Protein AF-A0A0S8JSW6-F1 (afdb_monomer_lite)

Sequence (118 aa):
MYSIARHIWLKHLRNQRFEGQKIQDQQSFIELKDEPFKVSNEDLKMSLYQKYFKQLPEDCQNILKLTARDIPQKEIAQALDFKSENYVKKRKHNCKEKLIEMIKQDPQYPDLWDEPDT

Radius of gyration: 32.46 Å; chains: 1; bounding box: 47×32×97 Å

Structure (mmCIF, N/CA/C/O backbone):
data_AF-A0A0S8JSW6-F1
#
_entry.id   AF-A0A0S8JSW6-F1
#
loop_
_atom_site.group_PDB
_atom_site.id
_atom_site.type_symbol
_atom_site.label_atom_id
_atom_site.label_alt_id
_atom_site.label_comp_id
_atom_site.label_asym_id
_atom_site.label_entity_id
_atom_site.label_seq_id
_atom_site.pdbx_PDB_ins_code
_atom_site.Cartn_x
_atom_site.Cartn_y
_atom_site.Cartn_z
_atom_site.occupancy
_atom_site.B_iso_or_equiv
_atom_site.auth_seq_id
_atom_site.auth_comp_id
_atom_site.auth_asym_id
_atom_site.auth_atom_id
_atom_site.pdbx_PDB_model_num
ATOM 1 N N . MET A 1 1 ? -25.835 20.555 -80.302 1.00 60.81 1 MET A N 1
ATOM 2 C CA . MET A 1 1 ? -24.422 20.113 -80.247 1.00 60.81 1 MET A CA 1
ATOM 3 C C . MET A 1 1 ? -24.064 19.663 -78.825 1.00 60.81 1 MET A C 1
ATOM 5 O O . MET A 1 1 ? -23.416 20.398 -78.102 1.00 60.81 1 MET A O 1
ATOM 9 N N . TYR A 1 2 ? -24.490 18.467 -78.403 1.00 65.88 2 TYR A N 1
ATOM 10 C CA . TYR A 1 2 ? -24.131 17.888 -77.085 1.00 65.88 2 TYR A CA 1
ATOM 11 C C . TYR A 1 2 ? -23.403 16.542 -77.218 1.00 65.88 2 TYR A C 1
ATOM 13 O O . TYR A 1 2 ? -22.759 16.053 -76.292 1.00 65.88 2 TYR A O 1
ATOM 21 N N . SER A 1 3 ? -23.459 15.957 -78.415 1.00 67.75 3 SER A N 1
ATOM 22 C CA . SER A 1 3 ? -22.883 14.658 -78.735 1.00 67.75 3 SER A CA 1
ATOM 23 C C . SER A 1 3 ? -21.356 14.676 -78.677 1.00 67.75 3 SER A C 1
ATOM 25 O O . SER A 1 3 ? -20.759 13.705 -78.235 1.00 67.75 3 SER A O 1
ATOM 27 N N . ILE A 1 4 ? -20.711 15.778 -79.069 1.00 75.75 4 ILE A N 1
ATOM 28 C CA . ILE A 1 4 ? -19.242 15.883 -79.098 1.00 75.75 4 ILE A CA 1
ATOM 29 C C . ILE A 1 4 ? -18.679 15.918 -77.670 1.00 75.75 4 ILE A C 1
ATOM 31 O O . ILE A 1 4 ? -17.784 15.142 -77.346 1.00 75.75 4 ILE A O 1
ATOM 35 N N . ALA A 1 5 ? -19.275 16.727 -76.788 1.00 76.62 5 ALA A N 1
ATOM 36 C CA . ALA A 1 5 ? -18.885 16.803 -75.379 1.00 76.62 5 ALA A CA 1
ATOM 37 C C . ALA A 1 5 ? -19.036 15.448 -74.666 1.00 76.62 5 ALA A C 1
ATOM 39 O O . ALA A 1 5 ? -18.131 15.007 -73.959 1.00 76.62 5 ALA A O 1
ATOM 40 N N . ARG A 1 6 ? -20.139 14.730 -74.928 1.00 81.25 6 ARG A N 1
ATOM 41 C CA . ARG A 1 6 ? -20.370 13.387 -74.377 1.00 81.25 6 ARG A CA 1
ATOM 42 C C . ARG A 1 6 ? -19.334 12.369 -74.861 1.00 81.25 6 ARG A C 1
ATOM 44 O O . ARG A 1 6 ? -18.876 11.557 -74.063 1.00 81.25 6 ARG A O 1
ATOM 51 N N . HIS A 1 7 ? -18.938 12.408 -76.134 1.00 83.00 7 HIS A N 1
ATOM 52 C CA . HIS A 1 7 ? -17.914 11.497 -76.658 1.00 83.00 7 HIS A CA 1
ATOM 53 C C . HIS A 1 7 ? -16.530 11.764 -76.058 1.00 83.00 7 HIS A C 1
ATOM 55 O O . HIS A 1 7 ? -15.819 10.814 -75.735 1.00 83.00 7 HIS A O 1
ATOM 61 N N . ILE A 1 8 ? -16.169 13.033 -75.851 1.00 82.00 8 ILE A N 1
ATOM 62 C CA . ILE A 1 8 ? -14.910 13.408 -75.193 1.00 82.00 8 ILE A CA 1
ATOM 63 C C . ILE A 1 8 ? -14.907 12.921 -73.739 1.00 82.00 8 ILE A C 1
ATOM 65 O O . ILE A 1 8 ? -13.945 12.287 -73.311 1.00 82.00 8 ILE A O 1
ATOM 69 N N . TRP A 1 9 ? -16.008 13.126 -73.009 1.00 82.44 9 TRP A N 1
ATOM 70 C CA . TRP A 1 9 ? -16.142 12.675 -71.622 1.00 82.44 9 TRP A CA 1
ATOM 71 C C . TRP A 1 9 ? -16.069 11.149 -71.488 1.00 82.44 9 TRP A C 1
ATOM 73 O O . TRP A 1 9 ? -15.356 10.628 -70.635 1.00 82.44 9 TRP A O 1
ATOM 83 N N . LEU A 1 10 ? -16.737 10.410 -72.378 1.00 81.81 10 LEU A N 1
ATOM 84 C CA . LEU A 1 10 ? -16.681 8.946 -72.395 1.00 81.81 10 LEU A CA 1
ATOM 85 C C . LEU A 1 10 ? -15.286 8.416 -72.755 1.00 81.81 10 LEU A C 1
ATOM 87 O O . LEU A 1 10 ? -14.866 7.398 -72.204 1.00 81.81 10 LEU A O 1
ATOM 91 N N . LYS A 1 11 ? -14.554 9.100 -73.645 1.00 81.75 11 LYS A N 1
ATOM 92 C CA . LYS A 1 11 ? -13.155 8.774 -73.962 1.00 81.75 11 LYS A CA 1
ATOM 93 C C . LYS A 1 11 ? -12.246 9.024 -72.756 1.00 81.75 11 LYS A C 1
ATOM 95 O O . LYS A 1 11 ? -11.414 8.178 -72.447 1.00 81.75 11 LYS A O 1
ATOM 100 N N . HIS A 1 12 ? -12.453 10.135 -72.051 1.00 79.81 12 HIS A N 1
ATOM 101 C CA . HIS A 1 12 ? -11.718 10.469 -70.833 1.00 79.81 12 HIS A CA 1
ATOM 102 C C . HIS A 1 12 ? -11.945 9.421 -69.732 1.00 79.81 12 HIS A C 1
ATOM 104 O O . HIS A 1 12 ? -10.982 8.846 -69.240 1.00 79.81 12 HIS A O 1
ATOM 110 N N . LEU A 1 13 ? -13.202 9.069 -69.438 1.00 76.19 13 LEU A N 1
ATOM 111 C CA . LEU A 1 13 ? -13.554 8.031 -68.457 1.00 76.19 13 LEU A CA 1
ATOM 112 C C . LEU A 1 13 ? -13.018 6.642 -68.821 1.00 76.19 13 LEU A C 1
ATOM 114 O O . LEU A 1 13 ? -12.644 5.874 -67.936 1.00 76.19 13 LEU A O 1
ATOM 118 N N . ARG A 1 14 ? -12.985 6.295 -70.114 1.00 75.31 14 ARG A N 1
ATOM 119 C CA . ARG A 1 14 ? -12.420 5.019 -70.571 1.00 75.31 14 ARG A CA 1
ATOM 120 C C . ARG A 1 14 ? -10.911 4.967 -70.336 1.00 75.31 14 ARG A C 1
ATOM 122 O O . ARG A 1 14 ? -10.438 3.948 -69.849 1.00 75.31 14 ARG A O 1
ATOM 129 N N . ASN A 1 15 ? -10.193 6.056 -70.610 1.00 69.94 15 ASN A N 1
ATOM 130 C CA . ASN A 1 15 ? -8.765 6.154 -70.304 1.00 69.94 15 ASN A CA 1
ATOM 131 C C . ASN A 1 15 ? -8.504 6.146 -68.790 1.00 69.94 15 ASN A C 1
ATOM 133 O O . ASN A 1 15 ? -7.619 5.431 -68.343 1.00 69.94 15 ASN A O 1
ATOM 137 N N . GLN A 1 16 ? -9.335 6.828 -67.997 1.00 66.69 16 GLN A N 1
ATOM 138 C CA . GLN A 1 16 ? -9.226 6.870 -66.533 1.00 66.69 16 GLN A CA 1
ATOM 139 C C . GLN A 1 16 ? -9.493 5.515 -65.851 1.00 66.69 16 GLN A C 1
ATOM 141 O O . GLN A 1 16 ? -9.021 5.272 -64.748 1.00 66.69 16 GLN A O 1
ATOM 146 N N . ARG A 1 17 ? -10.275 4.626 -66.482 1.00 60.62 17 ARG A N 1
ATOM 147 C CA . ARG A 1 17 ? -10.472 3.243 -66.009 1.00 60.62 17 ARG A CA 1
ATOM 148 C C . ARG A 1 17 ? -9.349 2.296 -66.440 1.00 60.62 17 ARG A C 1
ATOM 150 O O . ARG A 1 17 ? -9.151 1.283 -65.778 1.00 60.62 17 ARG A O 1
ATOM 157 N N . PHE A 1 18 ? -8.670 2.593 -67.551 1.00 58.34 18 PHE A N 1
ATOM 158 C CA . PHE A 1 18 ? -7.577 1.776 -68.091 1.00 58.34 18 PHE A CA 1
ATOM 159 C C . PHE A 1 18 ? -6.241 2.099 -67.414 1.00 58.34 18 PHE A C 1
ATOM 161 O O . PHE A 1 18 ? -5.449 1.204 -67.132 1.00 58.34 18 PHE A O 1
ATOM 168 N N . GLU A 1 19 ? -6.034 3.368 -67.070 1.00 58.12 19 GLU A N 1
ATOM 169 C CA . GLU A 1 19 ? -5.038 3.810 -66.099 1.00 58.12 19 GLU A CA 1
ATOM 170 C C . GLU A 1 19 ? -5.582 3.504 -64.705 1.00 58.12 19 GLU A C 1
ATOM 172 O O . GLU A 1 19 ? -6.087 4.379 -64.007 1.00 58.12 19 GLU A O 1
ATOM 177 N N . GLY A 1 20 ? -5.585 2.210 -64.365 1.00 52.41 20 GLY A N 1
ATOM 178 C CA . GLY A 1 20 ? -6.099 1.679 -63.111 1.00 52.41 20 GLY A CA 1
ATOM 179 C C . GLY A 1 20 ? -5.764 2.603 -61.953 1.00 52.41 20 GLY A C 1
ATOM 180 O O . GLY A 1 20 ? -4.620 3.037 -61.823 1.00 52.41 20 GLY A O 1
ATOM 181 N N . GLN A 1 21 ? -6.795 2.919 -61.170 1.00 54.19 21 GLN A N 1
ATOM 182 C CA . GLN A 1 21 ? -6.740 3.746 -59.976 1.00 54.19 21 GLN A CA 1
ATOM 183 C C . GLN A 1 21 ? -5.477 3.422 -59.169 1.00 54.19 21 GLN A C 1
ATOM 185 O O . GLN A 1 21 ? -5.474 2.546 -58.307 1.00 54.19 21 GLN A O 1
ATOM 190 N N . LYS A 1 22 ? -4.401 4.174 -59.403 1.00 54.06 22 LYS A N 1
ATOM 191 C CA . LYS A 1 22 ? -3.470 4.498 -58.339 1.00 54.06 22 LYS A CA 1
ATOM 192 C C . LYS A 1 22 ? -4.275 5.434 -57.467 1.00 54.06 22 LYS A C 1
ATOM 194 O O . LYS A 1 22 ? -4.268 6.643 -57.675 1.00 54.06 22 LYS A O 1
ATOM 199 N N . ILE A 1 23 ? -5.064 4.846 -56.571 1.00 55.84 23 ILE A N 1
ATOM 200 C CA . ILE A 1 23 ? -5.511 5.526 -55.368 1.00 55.84 23 ILE A CA 1
ATOM 201 C C . ILE A 1 23 ? -4.203 6.017 -54.769 1.00 55.84 23 ILE A C 1
ATOM 203 O O . ILE A 1 23 ? -3.404 5.230 -54.264 1.00 55.84 23 ILE A O 1
ATOM 207 N N . GLN A 1 24 ? -3.893 7.288 -55.006 1.00 54.28 24 GLN A N 1
ATOM 208 C CA . GLN A 1 24 ? -2.765 7.927 -54.377 1.00 54.28 24 GLN A CA 1
ATOM 209 C C . GLN A 1 24 ? -3.236 8.139 -52.955 1.00 54.28 24 GLN A C 1
ATOM 211 O O . GLN A 1 24 ? -3.840 9.156 -52.625 1.00 54.28 24 GLN A O 1
ATOM 216 N N . ASP A 1 25 ? -3.071 7.082 -52.172 1.00 51.31 25 ASP A N 1
ATOM 217 C CA . ASP A 1 25 ? -3.251 7.085 -50.744 1.00 51.31 25 ASP A CA 1
ATOM 218 C C . ASP A 1 25 ? -2.226 8.094 -50.216 1.00 51.31 25 ASP A C 1
ATOM 220 O O . ASP A 1 25 ? -1.049 7.805 -50.029 1.00 51.31 25 ASP A O 1
ATOM 224 N N . GLN A 1 26 ? -2.644 9.359 -50.129 1.00 55.62 26 GLN A N 1
ATOM 225 C CA . GLN A 1 26 ? -1.873 10.438 -49.516 1.00 55.62 26 GLN A CA 1
ATOM 226 C C . GLN A 1 26 ? -1.942 10.334 -47.990 1.00 55.62 26 GLN A C 1
ATOM 228 O O . GLN A 1 26 ? -1.807 11.334 -47.290 1.00 55.62 26 GLN A O 1
ATOM 233 N N . GLN A 1 27 ? -2.162 9.138 -47.448 1.00 58.56 27 GLN A N 1
ATOM 234 C CA . GLN A 1 27 ? -1.788 8.867 -46.080 1.00 58.56 27 GLN A CA 1
ATOM 235 C C . GLN A 1 27 ? -0.306 8.534 -46.147 1.00 58.56 27 GLN A C 1
ATOM 237 O O . GLN A 1 27 ? 0.102 7.502 -46.672 1.00 58.56 27 GLN A O 1
ATOM 242 N N . SER A 1 28 ? 0.524 9.468 -45.684 1.00 54.94 28 SER A N 1
ATOM 243 C CA . SER A 1 28 ? 1.911 9.169 -45.353 1.00 54.94 28 SER A CA 1
ATOM 244 C C . SER A 1 28 ? 1.916 7.859 -44.574 1.00 54.94 28 SER A C 1
ATOM 246 O O . SER A 1 28 ? 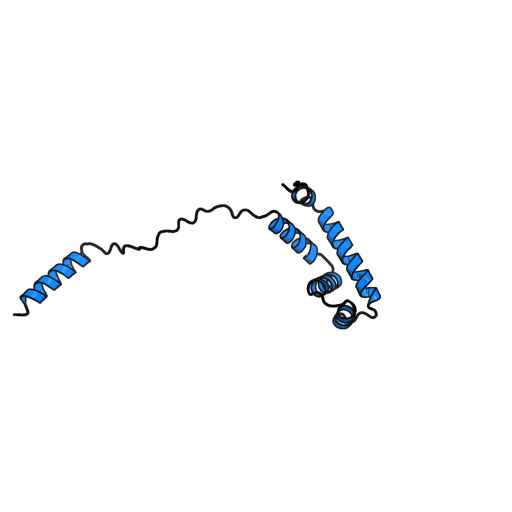1.350 7.811 -43.480 1.00 54.9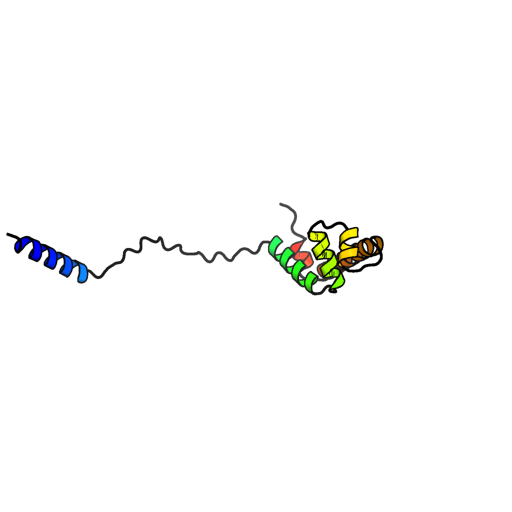4 28 SER A O 1
ATOM 248 N N . PHE A 1 29 ? 2.480 6.803 -45.160 1.00 53.34 29 PHE A N 1
ATOM 249 C CA . PHE A 1 29 ? 2.712 5.552 -44.462 1.00 53.34 29 PHE A CA 1
ATOM 250 C C . PHE A 1 29 ? 3.600 5.912 -43.275 1.00 53.34 29 PHE A C 1
ATOM 252 O O . PHE A 1 29 ? 4.783 6.209 -43.441 1.00 53.34 29 PHE A O 1
ATOM 259 N N . ILE A 1 30 ? 3.001 6.023 -42.090 1.00 61.22 30 ILE A N 1
ATOM 260 C CA . ILE A 1 30 ? 3.761 6.130 -40.858 1.00 61.22 30 ILE A CA 1
ATOM 261 C C . ILE A 1 30 ? 4.341 4.737 -40.711 1.00 61.22 30 ILE A C 1
ATOM 263 O O . ILE A 1 30 ? 3.668 3.813 -40.259 1.00 61.22 30 ILE A O 1
ATOM 267 N N . GLU A 1 31 ? 5.564 4.573 -41.199 1.00 59.97 31 GLU A N 1
ATOM 268 C CA . GLU A 1 31 ? 6.402 3.449 -40.843 1.00 59.97 31 GLU A CA 1
ATOM 269 C C . GLU A 1 31 ? 6.581 3.582 -39.331 1.00 59.97 31 GLU A C 1
ATOM 271 O O . GLU A 1 31 ? 7.395 4.371 -38.844 1.00 59.97 31 GLU A O 1
ATOM 276 N N . LEU A 1 32 ? 5.698 2.917 -38.583 1.00 60.72 32 LEU A N 1
ATOM 277 C CA . LEU A 1 32 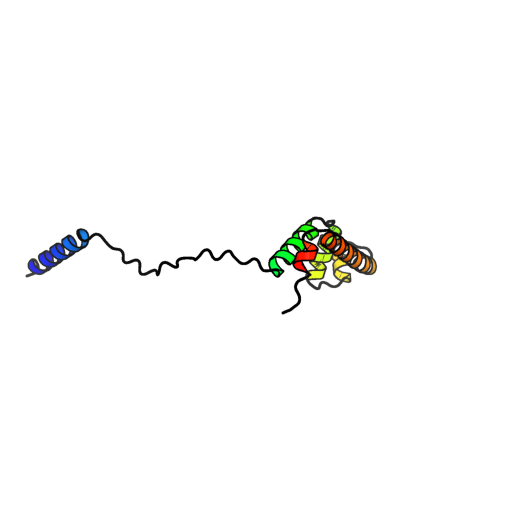? 5.871 2.679 -37.165 1.00 60.72 32 LEU A CA 1
ATOM 278 C C . LEU A 1 32 ? 7.166 1.885 -37.095 1.00 60.72 32 LEU A C 1
ATOM 280 O O . LEU A 1 32 ? 7.167 0.667 -37.235 1.00 60.72 32 LEU A O 1
ATOM 284 N N . LYS A 1 33 ? 8.294 2.592 -36.982 1.00 59.25 33 LYS A N 1
ATOM 285 C CA . LYS A 1 33 ? 9.511 1.987 -36.477 1.00 59.25 33 LYS A CA 1
ATOM 286 C C . LYS A 1 33 ? 9.062 1.304 -35.201 1.00 59.25 33 LYS A C 1
ATOM 288 O O . LYS A 1 33 ? 8.603 1.990 -34.287 1.00 59.25 33 LYS A O 1
ATOM 293 N N . ASP A 1 34 ? 9.156 -0.018 -35.183 1.00 60.34 34 ASP A N 1
ATOM 294 C CA . ASP A 1 34 ? 9.117 -0.814 -33.969 1.00 60.34 34 ASP A CA 1
ATOM 295 C C . ASP A 1 34 ? 10.330 -0.387 -33.128 1.00 60.34 34 ASP A C 1
ATOM 297 O O . ASP A 1 34 ? 11.320 -1.106 -32.998 1.00 60.34 34 ASP A O 1
ATOM 301 N N . GLU A 1 35 ? 10.324 0.846 -32.617 1.00 63.28 35 GLU A N 1
ATOM 302 C CA . GLU A 1 35 ? 11.139 1.163 -31.470 1.00 63.28 35 GLU A CA 1
ATOM 303 C C . GLU A 1 35 ? 10.602 0.254 -30.373 1.00 63.28 35 GLU A C 1
ATOM 305 O O . GLU A 1 35 ? 9.413 0.342 -30.043 1.00 63.28 35 GLU A O 1
ATOM 310 N N . PRO A 1 36 ? 11.429 -0.664 -29.841 1.00 62.78 36 PRO A N 1
ATOM 311 C CA . PRO A 1 36 ? 11.008 -1.445 -28.700 1.00 62.78 36 PRO A CA 1
ATOM 312 C C . PRO A 1 36 ? 10.598 -0.429 -27.646 1.00 62.78 36 PRO A C 1
ATOM 314 O O . PRO A 1 36 ? 11.404 0.433 -27.287 1.00 62.78 36 PRO A O 1
ATOM 317 N N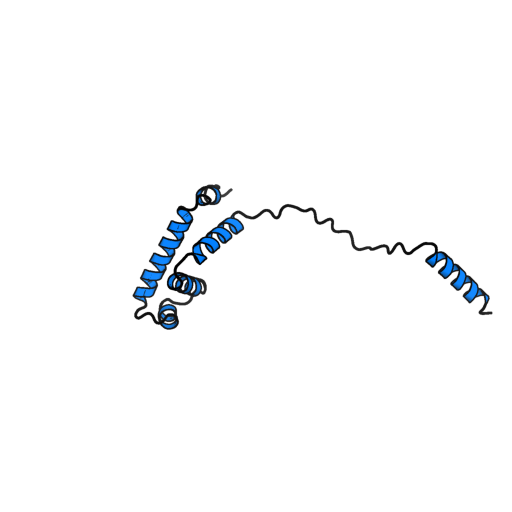 . PHE A 1 37 ? 9.331 -0.487 -27.229 1.00 63.78 37 PHE A N 1
ATOM 318 C CA . PHE A 1 37 ? 8.792 0.370 -26.185 1.00 63.78 37 PHE A CA 1
ATOM 319 C C . PHE A 1 37 ? 9.771 0.264 -25.018 1.00 63.78 37 PHE A C 1
ATOM 321 O O . PHE A 1 37 ? 9.885 -0.802 -24.407 1.00 63.78 37 PHE A O 1
ATOM 328 N N . LYS A 1 38 ? 10.591 1.300 -24.805 1.00 67.44 38 LYS A N 1
ATOM 329 C CA . LYS A 1 38 ? 11.611 1.271 -23.761 1.00 67.44 38 LYS A CA 1
ATOM 330 C C . LYS A 1 38 ? 10.839 1.272 -22.458 1.00 67.44 38 LYS A C 1
ATOM 332 O O . LYS A 1 38 ? 10.321 2.306 -22.055 1.00 67.44 38 LYS A O 1
ATOM 337 N N . VAL A 1 39 ? 10.692 0.089 -21.870 1.00 72.75 39 VAL A N 1
ATOM 338 C CA . VAL A 1 39 ? 10.046 -0.074 -20.575 1.00 72.75 39 VAL A CA 1
ATOM 339 C C . VAL A 1 39 ? 10.867 0.751 -19.597 1.00 72.75 39 VAL A C 1
ATOM 341 O O . VAL A 1 39 ? 12.059 0.492 -19.424 1.00 72.75 39 VAL A O 1
ATOM 344 N N . SER A 1 40 ? 10.258 1.790 -19.030 1.00 81.44 40 SER A N 1
ATOM 345 C CA . SER A 1 40 ? 10.943 2.637 -18.063 1.00 81.44 40 SER A CA 1
ATOM 346 C C . SER A 1 40 ? 11.257 1.814 -16.815 1.00 81.44 40 SER A C 1
ATOM 348 O O . SER A 1 40 ? 10.498 0.914 -16.440 1.00 81.44 40 SER A O 1
ATOM 350 N N . ASN A 1 41 ? 12.331 2.161 -16.104 1.00 80.94 41 ASN A N 1
ATOM 351 C CA . ASN A 1 41 ? 12.582 1.616 -14.769 1.00 80.94 41 ASN A CA 1
ATOM 352 C C . ASN A 1 41 ? 11.376 1.852 -13.836 1.00 80.94 41 ASN A C 1
ATOM 354 O O . ASN A 1 41 ? 11.108 1.043 -12.949 1.00 80.94 41 ASN A O 1
ATOM 358 N N . GLU A 1 42 ? 10.594 2.913 -14.063 1.00 82.25 42 GLU A N 1
ATOM 359 C CA . GLU A 1 42 ? 9.341 3.170 -13.343 1.00 82.25 42 GLU A CA 1
ATOM 360 C C . GLU A 1 42 ? 8.251 2.132 -13.646 1.00 82.25 42 GLU A C 1
ATOM 362 O O . GLU A 1 42 ? 7.579 1.661 -12.726 1.00 82.25 42 GLU A O 1
ATOM 367 N N . ASP A 1 43 ? 8.113 1.715 -14.907 1.00 85.19 43 ASP A N 1
ATOM 368 C CA . ASP A 1 43 ? 7.152 0.686 -15.317 1.00 85.19 43 ASP A CA 1
ATOM 369 C C . ASP A 1 43 ? 7.512 -0.672 -14.701 1.00 85.19 43 ASP A C 1
ATOM 371 O O . ASP A 1 43 ? 6.638 -1.409 -14.233 1.00 85.19 43 ASP A O 1
ATOM 375 N N . LEU A 1 44 ? 8.810 -0.985 -14.629 1.00 85.06 44 LEU A N 1
ATOM 376 C CA . LEU A 1 44 ? 9.317 -2.190 -13.971 1.00 85.06 44 LEU A CA 1
ATOM 377 C C . LEU A 1 44 ? 9.045 -2.160 -12.462 1.00 85.06 44 LEU A C 1
ATOM 379 O O . LEU A 1 44 ? 8.511 -3.131 -11.916 1.00 85.06 44 LEU A O 1
ATOM 383 N N . LYS A 1 45 ? 9.318 -1.032 -11.791 1.00 86.00 45 LYS A N 1
ATOM 384 C CA . LYS A 1 45 ? 8.997 -0.834 -10.365 1.00 86.00 45 LYS A CA 1
ATOM 385 C C . LYS A 1 45 ? 7.498 -0.981 -10.102 1.00 86.00 45 LYS A C 1
ATOM 387 O O . LYS A 1 45 ? 7.103 -1.663 -9.153 1.00 86.00 45 LYS A O 1
ATOM 392 N N . MET A 1 46 ? 6.657 -0.393 -10.952 1.00 87.81 46 MET A N 1
ATOM 393 C CA . MET A 1 46 ? 5.200 -0.500 -10.858 1.00 87.81 46 MET A CA 1
ATOM 394 C C . MET A 1 46 ? 4.728 -1.947 -11.053 1.00 87.81 46 MET A C 1
ATOM 396 O O . MET A 1 46 ? 3.904 -2.436 -10.279 1.00 87.81 46 MET A O 1
ATOM 400 N N . SER A 1 47 ? 5.268 -2.658 -12.042 1.00 88.75 47 SER A N 1
ATOM 401 C CA . SER A 1 47 ? 4.960 -4.070 -12.290 1.00 88.75 47 SER A CA 1
ATOM 402 C C . SER A 1 47 ? 5.303 -4.943 -11.079 1.00 88.75 47 SER A C 1
ATOM 404 O O . SER A 1 47 ? 4.477 -5.738 -10.615 1.00 88.75 47 SER A O 1
ATOM 406 N N . LEU A 1 48 ? 6.484 -4.732 -10.494 1.00 89.69 48 LEU A N 1
ATOM 407 C CA . LEU A 1 48 ? 6.938 -5.461 -9.316 1.00 89.69 48 LEU A CA 1
ATOM 408 C C . LEU A 1 48 ? 6.063 -5.156 -8.091 1.00 89.69 48 LEU A C 1
ATOM 410 O O . LEU A 1 48 ? 5.608 -6.075 -7.405 1.00 89.69 48 LEU A O 1
ATOM 414 N N . TYR A 1 49 ? 5.722 -3.884 -7.871 1.00 90.75 49 TYR A N 1
ATOM 415 C CA . TYR A 1 49 ? 4.763 -3.485 -6.841 1.00 90.75 49 TYR A CA 1
ATOM 416 C C . TYR A 1 49 ? 3.422 -4.208 -7.014 1.00 90.75 49 TYR A C 1
ATOM 418 O O . TYR A 1 49 ? 2.922 -4.813 -6.066 1.00 90.75 49 TYR A O 1
ATOM 426 N N . GLN A 1 50 ? 2.850 -4.209 -8.221 1.00 91.50 50 GLN A N 1
ATOM 427 C CA . GLN A 1 50 ? 1.565 -4.856 -8.499 1.00 91.50 50 GLN A CA 1
ATOM 428 C C . GLN A 1 50 ? 1.610 -6.374 -8.288 1.00 91.50 50 GLN A C 1
ATOM 430 O O . GLN A 1 50 ? 0.659 -6.948 -7.746 1.00 91.50 50 GLN A O 1
ATOM 435 N N . LYS A 1 51 ? 2.705 -7.028 -8.692 1.00 91.94 51 LYS A N 1
ATOM 436 C CA . LYS A 1 51 ? 2.936 -8.467 -8.503 1.00 91.94 51 LYS A CA 1
ATOM 437 C C . LYS A 1 51 ? 2.857 -8.840 -7.025 1.00 91.94 51 LYS A C 1
ATOM 439 O O . LYS A 1 51 ? 2.118 -9.757 -6.670 1.00 91.94 51 LYS A O 1
ATOM 444 N N . TYR A 1 52 ? 3.569 -8.112 -6.169 1.00 92.69 52 TYR A N 1
ATOM 445 C CA . TYR A 1 52 ? 3.605 -8.387 -4.734 1.00 92.69 52 TYR A CA 1
ATOM 446 C C . TYR A 1 52 ? 2.364 -7.912 -3.993 1.00 92.69 52 TYR A C 1
ATOM 448 O O . TYR A 1 52 ? 1.888 -8.582 -3.077 1.00 92.69 52 TYR A O 1
ATOM 456 N N . PHE A 1 53 ? 1.767 -6.813 -4.441 1.00 93.12 53 PHE A N 1
ATOM 457 C CA . PHE A 1 53 ? 0.514 -6.315 -3.899 1.00 93.12 53 PHE A CA 1
ATOM 458 C C . PHE A 1 53 ? -0.607 -7.361 -3.989 1.00 93.12 53 PHE A C 1
ATOM 460 O O . PHE A 1 53 ? -1.340 -7.561 -3.022 1.00 93.12 53 PHE A O 1
ATOM 467 N N . LYS A 1 54 ? -0.707 -8.085 -5.112 1.00 92.25 54 LYS A N 1
ATOM 468 C CA . LYS A 1 54 ? -1.697 -9.162 -5.305 1.00 92.25 54 LYS A CA 1
ATOM 469 C C . LYS A 1 54 ? -1.475 -10.376 -4.396 1.00 92.25 54 LYS A C 1
ATOM 471 O O . LYS A 1 54 ? -2.420 -11.120 -4.160 1.00 92.25 54 LYS A O 1
ATOM 476 N N . GLN A 1 55 ? -0.258 -10.579 -3.894 1.00 92.19 55 GLN A N 1
ATOM 477 C CA . GLN A 1 55 ? 0.074 -11.684 -2.985 1.00 92.19 55 GLN A CA 1
ATOM 478 C C . GLN A 1 55 ? -0.225 -11.357 -1.514 1.00 92.19 55 GLN A C 1
ATOM 480 O O . GLN A 1 55 ? -0.207 -12.248 -0.664 1.00 92.19 55 GLN A O 1
ATOM 485 N N . LEU A 1 56 ? -0.490 -10.088 -1.184 1.00 92.81 56 LEU A N 1
ATOM 486 C CA . LEU A 1 56 ? -0.863 -9.703 0.172 1.00 92.81 56 LEU A CA 1
ATOM 487 C C . LEU A 1 56 ? -2.245 -10.261 0.552 1.00 92.81 56 LEU A C 1
ATOM 489 O O . LEU A 1 56 ? -3.102 -10.422 -0.315 1.00 92.81 56 LEU A O 1
ATOM 493 N N . PRO A 1 57 ? -2.512 -10.479 1.853 1.00 92.69 57 PRO A N 1
ATOM 494 C CA . PRO A 1 57 ? -3.854 -10.802 2.331 1.00 92.69 57 PRO A CA 1
ATOM 495 C C . PRO A 1 57 ? -4.877 -9.735 1.928 1.00 92.69 57 PRO A C 1
ATOM 497 O O . PRO A 1 57 ? -4.546 -8.547 1.902 1.00 92.69 57 PRO A O 1
ATOM 500 N N . GLU A 1 58 ? -6.123 -10.145 1.691 1.00 91.12 58 GLU A N 1
ATOM 501 C CA . GLU A 1 58 ? -7.206 -9.262 1.238 1.00 91.12 58 GLU A CA 1
ATOM 502 C C . GLU A 1 58 ? -7.402 -8.044 2.159 1.00 91.12 58 GLU A C 1
ATOM 504 O O . GLU A 1 58 ? -7.460 -6.911 1.680 1.00 91.12 58 GLU A O 1
ATOM 509 N N . ASP A 1 59 ? -7.347 -8.243 3.480 1.00 89.62 59 ASP A N 1
ATOM 510 C CA . ASP A 1 59 ? -7.382 -7.154 4.466 1.00 89.62 59 ASP A CA 1
ATOM 511 C C . ASP A 1 59 ? -6.298 -6.098 4.210 1.00 89.62 59 ASP A C 1
ATOM 513 O O . ASP A 1 59 ? -6.553 -4.894 4.244 1.00 89.62 59 ASP A O 1
ATOM 517 N N . CYS A 1 60 ? -5.064 -6.544 3.951 1.00 92.88 60 CYS A N 1
ATOM 518 C CA . CYS A 1 60 ? -3.938 -5.655 3.685 1.00 92.88 60 CYS A CA 1
ATOM 519 C C . CYS A 1 60 ? -4.115 -4.923 2.356 1.00 92.88 60 CYS A C 1
ATOM 521 O O . CYS A 1 60 ? -3.847 -3.723 2.286 1.00 92.88 60 CYS A O 1
ATOM 523 N N . GLN A 1 61 ? -4.592 -5.618 1.319 1.00 94.56 61 GLN A N 1
ATOM 524 C CA . GLN A 1 61 ? -4.879 -4.997 0.030 1.00 94.56 61 GLN A CA 1
ATOM 525 C C . GLN A 1 61 ? -5.933 -3.897 0.175 1.00 94.56 61 GLN A C 1
ATOM 527 O O . GLN A 1 61 ? -5.755 -2.800 -0.352 1.00 94.56 61 GLN A O 1
ATOM 532 N N . ASN A 1 62 ? -7.006 -4.161 0.917 1.00 94.00 62 ASN A N 1
ATOM 533 C CA . ASN A 1 62 ? -8.093 -3.208 1.114 1.00 94.00 62 ASN A CA 1
ATOM 534 C C . ASN A 1 62 ? -7.635 -1.981 1.911 1.00 94.00 62 ASN A C 1
ATOM 536 O O . ASN A 1 62 ? -7.874 -0.852 1.483 1.00 94.00 62 ASN A O 1
ATOM 540 N N . ILE A 1 63 ? -6.886 -2.174 3.003 1.00 93.44 63 ILE A N 1
ATOM 541 C CA . ILE A 1 63 ? -6.321 -1.064 3.789 1.00 93.44 63 ILE A CA 1
ATOM 542 C C . ILE A 1 63 ? -5.399 -0.193 2.928 1.00 93.44 63 ILE A C 1
ATOM 544 O O . ILE A 1 63 ? -5.493 1.036 2.972 1.00 93.44 63 ILE A O 1
ATOM 548 N N . LEU A 1 64 ? -4.514 -0.805 2.136 1.00 93.38 64 LEU A N 1
ATOM 549 C CA . LEU A 1 64 ? -3.577 -0.074 1.280 1.00 93.38 64 LEU A CA 1
ATOM 550 C C . LEU A 1 64 ? -4.291 0.661 0.133 1.00 93.38 64 LEU A C 1
ATOM 552 O O . LEU A 1 64 ? -3.957 1.815 -0.117 1.00 93.38 64 LEU A O 1
ATOM 556 N N . LYS A 1 65 ? -5.313 0.063 -0.502 1.00 93.88 65 LYS A N 1
ATOM 557 C CA . LYS A 1 65 ? -6.138 0.723 -1.538 1.00 93.88 65 LYS A CA 1
ATOM 558 C C . LYS A 1 65 ? -6.853 1.958 -1.004 1.00 93.88 65 LYS A C 1
ATOM 560 O O . LYS A 1 65 ? -6.864 2.988 -1.667 1.00 93.88 65 LYS A O 1
ATOM 565 N N . LEU A 1 66 ? -7.462 1.852 0.175 1.00 94.00 66 LEU A N 1
ATOM 566 C CA . LEU A 1 66 ? -8.183 2.972 0.781 1.00 94.00 66 LEU A CA 1
ATOM 567 C C . LEU A 1 66 ? -7.216 4.069 1.233 1.00 94.00 66 LEU A C 1
ATOM 569 O O . LEU A 1 66 ? -7.475 5.247 1.019 1.00 94.00 66 LEU A O 1
ATOM 573 N N . THR A 1 67 ? -6.058 3.679 1.770 1.00 91.44 67 THR A N 1
ATOM 574 C CA . THR A 1 67 ? -4.994 4.628 2.123 1.00 91.44 67 THR A CA 1
ATOM 575 C C . THR A 1 67 ? -4.451 5.359 0.893 1.00 91.44 67 THR A C 1
ATOM 577 O O . THR A 1 67 ? -4.158 6.543 0.984 1.00 91.44 67 THR A O 1
ATOM 580 N N . ALA A 1 68 ? -4.325 4.681 -0.252 1.00 90.19 68 ALA A N 1
ATOM 581 C CA . ALA A 1 68 ? -3.871 5.289 -1.505 1.00 90.19 68 ALA A CA 1
ATOM 582 C C . ALA A 1 68 ? -4.860 6.320 -2.083 1.00 90.19 68 ALA A C 1
ATOM 584 O O . ALA A 1 68 ? -4.502 7.059 -2.991 1.00 90.19 68 ALA A O 1
ATOM 585 N N . ARG A 1 69 ? -6.095 6.364 -1.569 1.00 93.62 69 ARG A N 1
ATOM 586 C CA . ARG A 1 69 ? -7.112 7.376 -1.892 1.00 93.62 69 ARG A CA 1
ATOM 587 C C . ARG A 1 69 ? -7.168 8.510 -0.860 1.00 93.62 69 ARG A C 1
ATOM 589 O O . ARG A 1 69 ? -8.164 9.223 -0.819 1.00 93.62 69 ARG A O 1
ATOM 596 N N . ASP A 1 70 ? -6.168 8.612 0.016 1.00 92.19 70 ASP A N 1
ATOM 597 C CA . ASP A 1 70 ? -6.105 9.586 1.116 1.00 92.19 70 ASP A CA 1
ATOM 598 C C . ASP A 1 70 ? -7.299 9.532 2.090 1.00 92.19 70 ASP A C 1
ATOM 600 O O . ASP A 1 70 ? -7.619 10.501 2.777 1.00 92.19 70 ASP A O 1
ATOM 604 N N . ILE A 1 71 ? -7.945 8.366 2.207 1.00 92.75 71 ILE A N 1
ATOM 605 C CA . ILE A 1 71 ? -9.048 8.169 3.153 1.00 92.75 71 ILE A CA 1
ATOM 606 C C . ILE A 1 71 ? -8.477 8.122 4.584 1.00 92.75 71 ILE A C 1
ATOM 608 O O . ILE A 1 71 ? -7.517 7.381 4.847 1.00 92.75 71 ILE A O 1
ATOM 612 N N . PRO A 1 72 ? -9.049 8.870 5.547 1.00 93.75 72 PRO A N 1
ATOM 613 C CA . PRO A 1 72 ? -8.557 8.891 6.920 1.00 93.75 72 PRO A CA 1
ATOM 614 C C . PRO A 1 72 ? -8.724 7.526 7.601 1.00 93.75 72 PRO A C 1
ATOM 616 O O . PRO A 1 72 ? -9.691 6.800 7.369 1.00 93.75 72 PRO A O 1
ATOM 619 N N . GLN A 1 73 ? -7.808 7.171 8.513 1.00 90.00 73 GLN A N 1
ATOM 620 C CA . GLN A 1 73 ? -7.790 5.824 9.113 1.00 90.00 73 GLN A CA 1
ATOM 621 C C . GLN A 1 73 ? -9.073 5.482 9.883 1.00 90.00 73 GLN A C 1
ATOM 623 O O . GLN A 1 73 ? -9.422 4.307 10.002 1.00 90.00 73 GLN A O 1
ATOM 628 N N . LYS A 1 74 ? -9.774 6.499 10.394 1.00 91.69 74 LYS A N 1
ATOM 629 C CA . LYS A 1 74 ? -11.063 6.352 11.074 1.00 91.69 74 LYS A CA 1
ATOM 630 C C . LYS A 1 74 ? -12.156 5.855 10.123 1.00 91.69 74 LYS A C 1
ATOM 632 O O . LYS A 1 74 ? -12.886 4.936 10.479 1.00 91.69 74 LYS A O 1
ATOM 637 N N . GLU A 1 75 ? -12.229 6.409 8.916 1.00 92.25 75 GLU A N 1
ATOM 638 C CA . GLU A 1 75 ? -13.188 5.979 7.890 1.00 92.25 75 GLU A CA 1
ATOM 639 C C . GLU A 1 75 ? -12.821 4.606 7.329 1.00 92.25 75 GLU A C 1
ATOM 641 O O . GLU A 1 75 ? -13.696 3.772 7.124 1.00 92.25 75 GLU A O 1
ATOM 646 N N . ILE A 1 76 ? -11.525 4.312 7.178 1.00 92.69 76 ILE A N 1
ATOM 647 C CA . ILE A 1 76 ? -11.055 2.971 6.798 1.00 92.69 76 ILE A CA 1
ATOM 648 C C . ILE A 1 76 ? -11.487 1.927 7.835 1.00 92.69 76 ILE A C 1
ATOM 650 O O . ILE A 1 76 ? -11.904 0.831 7.465 1.00 92.69 76 ILE A O 1
ATOM 654 N N . ALA A 1 77 ? -11.404 2.257 9.129 1.00 92.94 77 ALA A N 1
ATOM 655 C CA . ALA A 1 77 ? -11.855 1.365 10.192 1.00 92.94 77 ALA A CA 1
ATOM 656 C C . ALA A 1 77 ? -13.359 1.082 10.089 1.00 92.94 77 ALA A C 1
ATOM 658 O O . ALA A 1 77 ? -13.761 -0.064 10.232 1.00 92.94 77 ALA A O 1
ATOM 659 N N . GLN A 1 78 ? -14.169 2.097 9.785 1.00 92.56 78 GLN A N 1
ATOM 660 C CA . GLN A 1 78 ? -15.611 1.936 9.589 1.00 92.56 78 GLN A CA 1
ATOM 661 C C . GLN A 1 78 ? -15.941 1.142 8.318 1.00 92.56 78 GLN A C 1
ATOM 663 O O . GLN A 1 78 ? -16.800 0.270 8.352 1.00 92.56 78 GLN A O 1
ATOM 668 N N . ALA A 1 79 ? -15.241 1.402 7.212 1.00 91.12 79 ALA A N 1
ATOM 669 C CA . ALA A 1 79 ? -15.477 0.740 5.930 1.00 91.12 79 ALA A CA 1
ATOM 670 C C . ALA A 1 79 ? -15.139 -0.761 5.946 1.00 91.12 79 ALA A C 1
ATOM 672 O O . ALA A 1 79 ? -15.738 -1.529 5.200 1.00 91.12 79 ALA A O 1
ATOM 673 N N . LEU A 1 80 ? -14.175 -1.171 6.776 1.00 89.38 80 LEU A N 1
ATOM 674 C CA . LEU A 1 80 ? -13.711 -2.559 6.900 1.00 89.38 80 LEU A CA 1
ATOM 675 C C . LEU A 1 80 ? -14.160 -3.233 8.211 1.00 89.38 80 LEU A C 1
ATOM 677 O O . LEU A 1 80 ? -13.639 -4.290 8.556 1.00 89.38 80 LEU A O 1
ATOM 681 N N . ASP A 1 81 ? -15.096 -2.620 8.942 1.00 90.50 81 ASP A N 1
ATOM 682 C CA . ASP A 1 81 ? -15.656 -3.114 10.212 1.00 90.50 81 ASP A CA 1
ATOM 683 C C . ASP A 1 81 ? -14.603 -3.412 11.307 1.00 90.50 81 ASP A C 1
ATOM 685 O O . ASP A 1 81 ? -14.721 -4.316 12.137 1.00 90.50 81 ASP A O 1
ATOM 689 N N . PHE A 1 82 ? -13.524 -2.628 11.342 1.00 89.00 82 PHE A N 1
ATOM 690 C CA . PHE A 1 82 ? -12.508 -2.739 12.381 1.00 89.00 82 PHE A CA 1
ATOM 691 C C . PHE A 1 82 ? -12.893 -1.958 13.638 1.00 89.00 82 PHE A C 1
ATOM 693 O O . PHE A 1 82 ? -13.261 -0.787 13.604 1.00 89.00 82 PHE A O 1
ATOM 700 N N . LYS A 1 83 ? -12.670 -2.584 14.798 1.00 84.62 83 LYS A N 1
ATOM 701 C CA . LYS A 1 83 ? -13.046 -2.040 16.114 1.00 84.62 83 LYS A CA 1
ATOM 702 C C . LYS A 1 83 ? -12.320 -0.755 16.517 1.00 84.62 83 LYS A C 1
ATOM 704 O O . LYS A 1 83 ? -12.734 -0.097 17.468 1.00 84.62 83 LYS A O 1
ATOM 709 N N . SER A 1 84 ? -11.179 -0.427 15.909 1.00 90.19 84 SER A N 1
ATOM 710 C CA . SER A 1 84 ? -10.364 0.708 16.356 1.00 90.19 84 SER A CA 1
ATOM 711 C C . SER A 1 84 ? -9.491 1.292 15.253 1.00 90.19 84 SER A C 1
ATOM 713 O O . SER A 1 84 ? -8.811 0.571 14.527 1.00 90.19 84 SER A O 1
ATOM 715 N N . GLU A 1 85 ? -9.392 2.619 15.222 1.00 92.00 85 GLU A N 1
ATOM 716 C CA . GLU A 1 85 ? -8.474 3.354 14.343 1.00 92.00 85 GLU A CA 1
ATOM 717 C C . GLU A 1 85 ? -7.005 2.952 14.574 1.00 92.00 85 GLU A C 1
ATOM 719 O O . GLU A 1 85 ? -6.233 2.773 13.631 1.00 92.00 85 GLU A O 1
ATOM 724 N N . ASN A 1 86 ? -6.626 2.726 15.836 1.00 91.56 86 ASN A N 1
ATOM 725 C CA . ASN A 1 86 ? -5.282 2.270 16.201 1.00 91.56 86 ASN A CA 1
ATOM 726 C C . ASN A 1 86 ? -4.941 0.904 15.590 1.00 91.56 86 ASN A C 1
ATOM 728 O O . ASN A 1 86 ? -3.789 0.666 15.219 1.00 91.56 86 ASN A O 1
ATOM 732 N N . TYR A 1 87 ? -5.938 0.024 15.440 1.00 91.12 87 TYR A N 1
ATOM 733 C CA . TYR A 1 87 ? -5.749 -1.254 14.762 1.00 91.12 87 TYR A CA 1
ATOM 734 C C . TYR A 1 87 ? -5.413 -1.032 13.287 1.00 91.12 87 TYR A C 1
ATOM 736 O O . TYR A 1 87 ? -4.431 -1.589 12.805 1.00 91.12 87 TYR A O 1
ATOM 744 N N . VAL A 1 88 ? -6.145 -0.149 12.597 1.00 92.75 88 VAL A N 1
ATOM 745 C CA . VAL A 1 88 ? -5.871 0.205 11.195 1.00 92.75 88 VAL A CA 1
ATOM 746 C C . VAL A 1 88 ? -4.490 0.834 11.035 1.00 92.75 88 VAL A C 1
ATOM 748 O O . VAL A 1 88 ? -3.760 0.449 10.128 1.00 92.75 88 VAL A O 1
ATOM 751 N N . LYS A 1 89 ? -4.074 1.738 11.932 1.00 91.81 89 LYS A N 1
ATOM 752 C CA . LYS A 1 89 ? -2.726 2.338 11.905 1.00 91.81 89 LYS A CA 1
ATOM 753 C C . LYS A 1 89 ? -1.627 1.279 12.012 1.00 91.81 89 LYS A C 1
ATOM 755 O O . LYS A 1 89 ? -0.721 1.250 11.178 1.00 91.81 89 LYS A O 1
ATOM 760 N N . LYS A 1 90 ? -1.738 0.373 12.989 1.00 93.75 90 LYS A N 1
ATOM 761 C CA . LYS A 1 90 ? -0.784 -0.730 13.173 1.00 93.75 90 LYS A CA 1
ATOM 762 C C . LYS A 1 90 ? -0.801 -1.690 11.984 1.00 93.75 90 LYS A C 1
ATOM 764 O O . LYS A 1 90 ? 0.249 -2.074 11.480 1.00 93.75 90 LYS A O 1
ATOM 769 N N . ARG A 1 91 ? -1.991 -2.053 11.504 1.00 92.19 91 ARG A N 1
ATOM 770 C CA . ARG A 1 91 ? -2.167 -2.972 10.377 1.00 92.19 91 ARG A CA 1
ATOM 771 C C . ARG A 1 91 ? -1.614 -2.374 9.086 1.00 92.19 91 ARG A C 1
ATOM 773 O O . ARG A 1 91 ? -0.868 -3.062 8.407 1.00 92.19 91 ARG A O 1
ATOM 780 N N . LYS A 1 92 ? -1.871 -1.092 8.801 1.00 92.81 92 LYS A N 1
ATOM 781 C CA . LYS A 1 92 ? -1.281 -0.342 7.679 1.00 92.81 92 LYS A CA 1
ATOM 782 C C . LYS A 1 92 ? 0.242 -0.428 7.699 1.00 92.81 92 LYS A C 1
ATOM 784 O O . LYS A 1 92 ? 0.834 -0.747 6.673 1.00 92.81 92 LYS A O 1
ATOM 789 N N . HIS A 1 93 ? 0.863 -0.153 8.847 1.00 94.44 93 HIS A N 1
ATOM 790 C CA . HIS A 1 93 ? 2.316 -0.228 8.981 1.00 94.44 93 HIS A CA 1
ATOM 791 C C . HIS A 1 93 ? 2.826 -1.647 8.700 1.00 94.44 93 HIS A C 1
ATOM 793 O O . HIS A 1 93 ? 3.655 -1.827 7.817 1.00 94.44 93 HIS A O 1
ATOM 799 N N . ASN A 1 94 ? 2.237 -2.663 9.334 1.00 94.31 94 ASN A N 1
ATOM 800 C CA . ASN A 1 94 ? 2.627 -4.059 9.121 1.00 94.31 94 ASN A CA 1
ATOM 801 C C . ASN A 1 94 ? 2.444 -4.521 7.666 1.00 94.31 94 ASN A C 1
ATOM 803 O O . ASN A 1 94 ? 3.291 -5.230 7.136 1.00 94.31 94 ASN A O 1
ATOM 807 N N . CYS A 1 95 ? 1.344 -4.139 7.012 1.00 94.69 95 CYS A N 1
ATOM 808 C CA . CYS A 1 95 ? 1.101 -4.481 5.612 1.00 94.69 95 CYS A CA 1
ATOM 809 C C . CYS A 1 95 ? 2.123 -3.804 4.688 1.00 94.69 95 CYS A C 1
ATOM 811 O O . CYS A 1 95 ? 2.561 -4.420 3.720 1.00 94.69 95 CYS A O 1
ATOM 813 N N . LYS A 1 96 ? 2.523 -2.561 4.996 1.00 92.88 96 LYS A N 1
ATOM 814 C CA . LYS A 1 96 ? 3.567 -1.844 4.257 1.00 92.88 96 LYS A CA 1
ATOM 815 C C . LYS A 1 96 ? 4.930 -2.517 4.427 1.00 92.88 96 LYS A C 1
ATOM 817 O O . LYS A 1 96 ? 5.577 -2.788 3.425 1.00 92.88 96 LYS A O 1
ATOM 822 N N . GLU A 1 97 ? 5.330 -2.827 5.658 1.00 94.12 97 GLU A N 1
ATOM 823 C CA . GLU A 1 97 ? 6.595 -3.522 5.937 1.00 94.12 97 GLU A CA 1
ATOM 824 C C . GLU A 1 97 ? 6.644 -4.882 5.244 1.00 94.12 97 GLU A C 1
ATOM 826 O O . GLU A 1 97 ? 7.611 -5.186 4.554 1.00 94.12 97 GLU A O 1
ATOM 831 N N . LYS A 1 98 ? 5.557 -5.659 5.323 1.00 93.62 98 LYS A N 1
ATOM 832 C CA . LYS A 1 98 ? 5.460 -6.947 4.632 1.00 93.62 98 LYS A CA 1
ATOM 833 C C . LYS A 1 98 ? 5.610 -6.800 3.119 1.00 93.62 98 LYS A C 1
ATOM 835 O O . LYS A 1 98 ? 6.314 -7.585 2.499 1.00 93.62 98 LYS A O 1
ATOM 840 N N . LEU A 1 99 ? 4.964 -5.798 2.523 1.00 92.94 99 LEU A N 1
ATOM 841 C CA . LEU A 1 99 ? 5.092 -5.534 1.092 1.00 92.94 99 LEU A CA 1
ATOM 842 C C . LEU A 1 99 ? 6.538 -5.194 0.711 1.00 92.94 99 LEU A C 1
ATOM 844 O O . LEU A 1 99 ? 7.043 -5.713 -0.278 1.00 92.94 99 LEU A O 1
ATOM 848 N N . ILE A 1 100 ? 7.205 -4.356 1.508 1.00 90.94 100 ILE A N 1
ATOM 849 C CA . ILE A 1 100 ? 8.607 -3.979 1.298 1.00 90.94 100 ILE A CA 1
ATOM 850 C C . ILE A 1 100 ? 9.525 -5.196 1.437 1.00 90.94 100 ILE A C 1
ATOM 852 O O . ILE A 1 100 ? 10.417 -5.370 0.616 1.00 90.94 100 ILE A O 1
ATOM 856 N N . GLU A 1 101 ? 9.315 -6.039 2.445 1.00 92.44 101 GLU A N 1
ATOM 857 C CA . GLU A 1 101 ? 10.101 -7.256 2.655 1.00 92.44 101 GLU A CA 1
ATOM 858 C C . GLU A 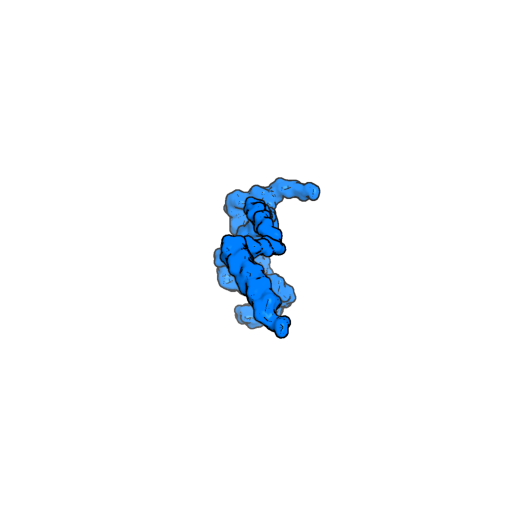1 101 ? 9.980 -8.212 1.465 1.00 92.44 101 GLU A C 1
ATOM 860 O O . GLU A 1 101 ? 10.993 -8.668 0.941 1.00 92.44 101 GLU A O 1
ATOM 865 N N . MET A 1 102 ? 8.758 -8.442 0.976 1.00 91.00 102 MET A N 1
ATOM 866 C CA . MET A 1 102 ? 8.521 -9.289 -0.196 1.00 91.00 102 MET A CA 1
ATOM 867 C C . MET A 1 102 ? 9.180 -8.725 -1.460 1.00 91.00 102 MET A C 1
ATOM 869 O O . MET A 1 102 ? 9.750 -9.480 -2.240 1.00 91.00 102 MET A O 1
ATOM 873 N N . ILE A 1 103 ? 9.131 -7.402 -1.640 1.00 89.94 103 ILE A N 1
ATOM 874 C CA . ILE A 1 103 ? 9.775 -6.706 -2.758 1.00 89.94 103 ILE A CA 1
ATOM 875 C C . ILE A 1 103 ? 11.304 -6.817 -2.668 1.00 89.94 103 ILE A C 1
ATOM 877 O O . ILE A 1 103 ? 11.940 -7.110 -3.671 1.00 89.94 103 ILE A O 1
ATOM 881 N N . LYS A 1 104 ? 11.894 -6.637 -1.480 1.00 87.44 104 LYS A N 1
ATOM 882 C CA . LYS A 1 104 ? 13.347 -6.752 -1.250 1.00 87.44 104 LYS A CA 1
ATOM 883 C C . LYS A 1 104 ? 13.884 -8.168 -1.439 1.00 87.44 104 LYS A C 1
ATOM 885 O O . LYS A 1 104 ? 15.058 -8.335 -1.744 1.00 87.44 104 LYS A O 1
ATOM 890 N N . GLN A 1 105 ? 13.049 -9.176 -1.203 1.00 88.44 105 GLN A N 1
ATOM 891 C CA . GLN A 1 105 ? 13.387 -10.576 -1.444 1.00 88.44 105 GLN A CA 1
ATOM 892 C C . GLN A 1 105 ? 13.319 -10.957 -2.932 1.00 88.44 105 GLN A C 1
ATOM 894 O O . GLN A 1 105 ? 13.801 -12.032 -3.287 1.00 88.44 105 GLN A O 1
ATOM 899 N N . ASP A 1 106 ? 12.723 -10.128 -3.802 1.00 87.56 106 ASP A N 1
ATOM 900 C CA . ASP A 1 106 ? 12.709 -10.403 -5.241 1.00 87.56 106 ASP A CA 1
ATOM 901 C C . ASP A 1 106 ? 14.126 -10.226 -5.818 1.00 87.56 106 ASP A C 1
ATOM 903 O O . ASP A 1 106 ? 14.765 -9.200 -5.570 1.00 87.56 106 ASP A O 1
ATOM 907 N N . PRO A 1 107 ? 14.625 -11.184 -6.617 1.00 81.56 107 PRO A N 1
ATOM 908 C CA . PRO A 1 107 ? 15.924 -11.064 -7.276 1.00 81.56 107 PRO A CA 1
ATOM 909 C C . PRO A 1 107 ? 16.024 -9.868 -8.234 1.00 81.56 107 PRO A C 1
ATOM 911 O O . PRO A 1 107 ? 17.134 -9.453 -8.527 1.00 81.56 107 PRO A O 1
ATOM 914 N N . GLN A 1 108 ? 14.904 -9.308 -8.705 1.00 75.50 108 GLN A N 1
ATOM 915 C CA . GLN A 1 108 ? 14.859 -8.122 -9.570 1.00 75.50 108 GLN A CA 1
ATOM 916 C C . GLN A 1 108 ? 14.956 -6.801 -8.792 1.00 75.50 108 GLN A C 1
ATOM 918 O O . GLN A 1 108 ? 14.942 -5.732 -9.397 1.00 75.50 108 GLN A O 1
ATOM 923 N N . TYR A 1 109 ? 14.998 -6.845 -7.455 1.00 77.62 109 TYR A N 1
ATOM 924 C CA . TYR A 1 109 ? 15.122 -5.644 -6.635 1.00 77.62 109 TYR A CA 1
ATOM 925 C C . TYR A 1 109 ? 16.452 -4.907 -6.888 1.00 77.62 109 TYR A C 1
ATOM 927 O O . TYR A 1 109 ? 16.384 -3.754 -7.295 1.00 77.62 109 TYR A O 1
ATOM 935 N N . PRO A 1 110 ? 17.645 -5.510 -6.727 1.00 70.44 110 PRO A N 1
ATOM 936 C CA . PRO A 1 110 ? 18.918 -4.779 -6.802 1.00 70.44 110 PRO A CA 1
ATOM 937 C C . PRO A 1 110 ? 19.084 -3.990 -8.111 1.00 70.44 110 PRO A C 1
ATOM 939 O O . PRO A 1 110 ? 19.349 -2.791 -8.080 1.00 70.44 110 PRO A O 1
ATOM 942 N N . ASP A 1 111 ? 18.767 -4.617 -9.247 1.00 71.31 111 ASP A N 1
ATOM 943 C CA . ASP A 1 111 ? 18.902 -4.016 -10.580 1.00 71.31 111 ASP A CA 1
ATOM 944 C C . ASP A 1 111 ? 18.049 -2.748 -10.789 1.00 71.31 111 ASP A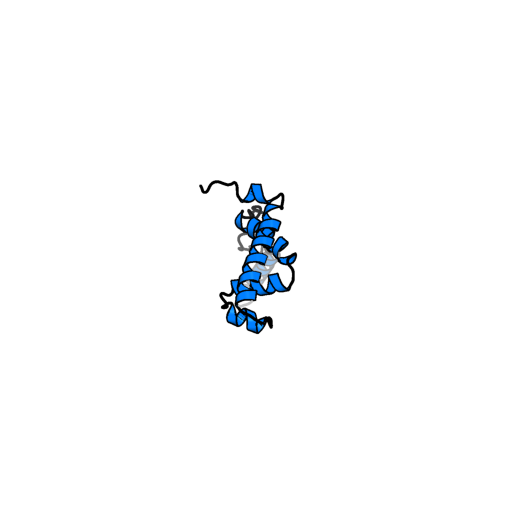 C 1
ATOM 946 O O . ASP A 1 111 ? 18.396 -1.892 -11.596 1.00 71.31 111 ASP A O 1
ATOM 950 N N . LEU A 1 112 ? 16.929 -2.601 -10.071 1.00 67.94 112 LEU A N 1
ATOM 951 C CA . LEU A 1 112 ? 16.005 -1.467 -10.224 1.00 67.94 112 LEU A CA 1
ATOM 952 C C . LEU A 1 112 ? 16.298 -0.292 -9.278 1.00 67.94 112 LEU A C 1
ATOM 954 O O . LEU A 1 112 ? 15.730 0.793 -9.462 1.00 67.94 112 LEU A O 1
ATOM 958 N N . TRP A 1 113 ? 17.117 -0.501 -8.245 1.00 70.12 113 TRP A N 1
ATOM 959 C CA . TRP A 1 113 ? 17.394 0.496 -7.201 1.00 70.12 113 TRP A CA 1
ATOM 960 C C . TRP A 1 113 ? 18.866 0.930 -7.130 1.00 70.12 113 TRP A C 1
ATOM 962 O O . TRP A 1 113 ? 19.143 1.890 -6.417 1.00 70.12 113 TRP A O 1
ATOM 972 N N . ASP A 1 114 ? 19.771 0.284 -7.874 1.00 63.78 114 ASP A N 1
ATOM 973 C CA . ASP A 1 114 ? 21.209 0.604 -7.916 1.00 63.78 114 ASP A CA 1
ATOM 974 C C . ASP A 1 114 ? 21.615 1.627 -9.000 1.00 63.78 114 ASP A C 1
ATOM 976 O O . ASP A 1 114 ? 22.796 1.955 -9.115 1.00 63.78 114 ASP A O 1
ATOM 980 N N . GLU A 1 115 ? 20.680 2.182 -9.781 1.00 53.62 115 GLU A N 1
ATOM 981 C CA . GLU A 1 115 ? 21.033 3.260 -10.716 1.00 53.62 115 GLU A CA 1
ATOM 982 C C . GLU A 1 115 ? 21.215 4.593 -9.965 1.00 53.62 115 GLU A C 1
ATOM 984 O O . GLU A 1 115 ? 20.261 5.076 -9.345 1.00 53.62 115 GLU A O 1
ATOM 989 N N . PRO A 1 116 ? 22.416 5.207 -10.002 1.00 48.00 116 PRO A N 1
ATOM 990 C CA . PRO A 1 116 ? 22.619 6.540 -9.461 1.00 48.00 116 PRO A CA 1
ATOM 991 C C . PRO A 1 116 ? 21.801 7.540 -10.281 1.00 48.00 116 PRO A C 1
ATOM 993 O O . PRO A 1 116 ? 21.917 7.576 -11.508 1.00 48.00 116 PRO A O 1
ATOM 996 N N . ASP A 1 117 ? 20.996 8.352 -9.590 1.00 45.41 117 ASP A N 1
ATOM 997 C CA . ASP A 1 117 ? 20.344 9.534 -10.158 1.00 45.41 117 ASP A CA 1
ATOM 998 C C . ASP A 1 117 ? 21.386 10.320 -10.977 1.00 45.41 117 ASP A C 1
ATOM 1000 O O . ASP A 1 117 ? 22.368 10.824 -10.422 1.00 45.41 117 ASP A O 1
ATOM 1004 N N . THR A 1 118 ? 21.218 10.342 -12.301 1.00 40.06 118 THR A N 1
ATOM 1005 C CA . THR A 1 118 ? 22.065 11.110 -13.228 1.00 40.06 118 THR A CA 1
ATOM 1006 C C . THR A 1 118 ? 21.526 12.518 -13.397 1.00 40.06 118 THR A C 1
ATOM 1008 O O . THR A 1 118 ? 20.286 12.671 -13.482 1.00 40.06 118 THR A O 1
#

pLDDT: mean 79.86, std 14.83, range [40.06, 94.69]

Secondary structure (DSSP, 8-state):
--HHHHHHHHHHHHHHHHS-------S-------------HHHHHHHHHHHHHTTS-HHHHHHHHHHTTT--HHHHHHHTT-S-HHHHHHHHHHHHHHHHHHHHTSTTHHHHH-----

Foldseek 3Di:
DCVVVVVVVVVVVVVVVVVPDPVVPPPPPPPPPPPPPPCDLVNVVVVLLVVLLVVAPPLLNQLVVCVVVVNQLVVSCVVVVNPDSVVSVVSPVVSVVSSVVVSVPDPCNCVSPVDPDD